Protein AF-0000000072267681 (afdb_homodimer)

Foldseek 3Di:
DVVVVVVVVVVVVVVVVVVVVVVVVVVVVVVVVVVVVVVVVVVVVVVVVVVVVVVVVVVPPPDPPD/DVVVVVVVVVVVVVVVVVVVVVVVVVVVVVVVVVVVVVVVVVVVVVVVVVVVVVVVVVVPPPDPPD

InterPro domains:
  IPR007236 SlyX [PF04102] (1-66)

pLDDT: mean 90.02, std 12.89, range [41.53, 98.94]

Radius of gyration: 29.31 Å; Cα contacts (8 Å, |Δi|>4): 60; chains: 2; bounding box: 31×93×50 Å

Sequence (132 aa):
MDERIEAAEVQIAHLVRSVEDLSEVVARQAGEIAQLRRRVEMLLEREAEREADGVALIADQRPPHYMDERIEAAEVQIAHLVRSVEDLSEVVARQAGEIAQLRRRVEMLLEREAEREADGVALIADQRPPHY

Solvent-accessible surface area (backbone atoms only — not comparable to full-atom values): 7229 Å² total; per-residue (Å²): 115,71,62,60,44,51,53,43,51,53,51,39,52,54,38,54,49,48,39,53,53,42,51,51,50,43,51,52,47,51,50,50,42,51,51,42,50,50,51,40,49,55,51,50,51,52,52,51,51,50,54,54,53,54,54,53,58,60,67,68,56,69,71,80,79,126,115,70,61,60,44,51,51,43,51,52,51,39,54,54,38,52,49,48,39,50,54,43,50,51,51,42,52,54,48,52,52,50,41,53,52,42,49,48,50,41,49,53,52,49,51,52,50,51,52,49,53,53,52,54,53,53,57,59,69,66,56,69,73,79,79,126

Structure (mmCIF, N/CA/C/O backbone):
data_AF-0000000072267681-model_v1
#
loop_
_entity.id
_entity.type
_entity.pdbx_description
1 polymer 'SlyX protein'
#
loop_
_atom_site.group_PDB
_atom_site.id
_atom_site.type_symbol
_atom_site.label_atom_id
_atom_site.label_alt_id
_atom_site.label_comp_id
_atom_site.label_asym_id
_atom_site.label_entity_id
_atom_site.label_seq_id
_atom_site.pdbx_PDB_ins_code
_atom_site.Cartn_x
_atom_site.Cartn_y
_atom_site.Cartn_z
_atom_site.occupancy
_atom_site.B_iso_or_equiv
_atom_site.auth_seq_id
_atom_site.auth_comp_id
_atom_site.auth_asym_id
_atom_site.auth_atom_id
_atom_site.pdbx_PDB_model_num
ATOM 1 N N . MET A 1 1 ? 6.328 -38.938 -22.766 1 63.28 1 MET A N 1
ATOM 2 C CA . MET A 1 1 ? 5.316 -38.688 -21.734 1 63.28 1 MET A CA 1
ATOM 3 C C . MET A 1 1 ? 5.953 -38.156 -20.453 1 63.28 1 MET A C 1
ATOM 5 O O . MET A 1 1 ? 5.492 -37.156 -19.906 1 63.28 1 MET A O 1
ATOM 9 N N . ASP A 1 2 ? 7.234 -38.531 -20.203 1 84.56 2 ASP A N 1
ATOM 10 C CA . ASP A 1 2 ? 7.969 -38.219 -18.969 1 84.56 2 ASP A CA 1
ATOM 11 C C . ASP A 1 2 ? 8.516 -36.781 -19 1 84.56 2 ASP A C 1
ATOM 13 O O . ASP A 1 2 ? 8.492 -36.094 -17.984 1 84.56 2 ASP A O 1
ATOM 17 N N . GLU A 1 3 ? 8.609 -36.25 -20.25 1 89.19 3 GLU A N 1
ATOM 18 C CA . GLU A 1 3 ? 9.203 -34.938 -20.391 1 89.19 3 GLU A CA 1
ATOM 19 C C . GLU A 1 3 ? 8.172 -33.812 -20.156 1 89.19 3 GLU A C 1
ATOM 21 O O . GLU A 1 3 ? 8.484 -32.781 -19.562 1 89.19 3 GLU A O 1
ATOM 26 N N . ARG A 1 4 ? 6.992 -34.188 -20.625 1 90.5 4 ARG A N 1
ATOM 27 C CA . ARG A 1 4 ? 5.906 -33.219 -20.484 1 90.5 4 ARG A CA 1
ATOM 28 C C . ARG A 1 4 ? 5.535 -33.031 -19.016 1 90.5 4 ARG A C 1
ATOM 30 O O . ARG A 1 4 ? 5.25 -31.906 -18.578 1 90.5 4 ARG A O 1
ATOM 37 N N . ILE A 1 5 ? 5.52 -34.062 -18.297 1 92.12 5 ILE A N 1
ATOM 38 C CA . ILE A 1 5 ? 5.176 -34 -16.875 1 92.12 5 ILE A CA 1
ATOM 39 C C . ILE A 1 5 ? 6.27 -33.281 -16.094 1 92.12 5 ILE A C 1
ATOM 41 O O . ILE A 1 5 ? 5.977 -32.5 -15.195 1 92.12 5 ILE A O 1
ATOM 45 N N . GLU A 1 6 ? 7.473 -33.594 -16.469 1 93.81 6 GLU A N 1
ATOM 46 C CA . GLU A 1 6 ? 8.602 -32.938 -15.828 1 93.81 6 GLU A CA 1
ATOM 47 C C . GLU A 1 6 ? 8.539 -31.422 -16.062 1 93.81 6 GLU A C 1
ATOM 49 O O . GLU A 1 6 ? 8.75 -30.625 -15.133 1 93.81 6 GLU A O 1
ATOM 54 N N . ALA A 1 7 ? 8.227 -31.078 -17.25 1 95.81 7 ALA A N 1
ATOM 55 C CA . ALA A 1 7 ? 8.117 -29.656 -17.594 1 95.81 7 ALA A CA 1
ATOM 56 C C . ALA A 1 7 ? 6.992 -28.984 -16.812 1 95.81 7 ALA A C 1
ATOM 58 O O . ALA A 1 7 ? 7.137 -27.859 -16.359 1 95.81 7 ALA A O 1
ATOM 59 N N . ALA A 1 8 ? 5.875 -29.688 -16.672 1 96.81 8 ALA A N 1
ATOM 60 C CA . ALA A 1 8 ? 4.73 -29.156 -15.938 1 96.81 8 ALA A CA 1
ATOM 61 C C . ALA A 1 8 ? 5.066 -28.969 -14.461 1 96.81 8 ALA A C 1
ATOM 63 O O . ALA A 1 8 ? 4.66 -27.984 -13.852 1 96.81 8 ALA A O 1
ATOM 64 N N . GLU A 1 9 ? 5.789 -29.859 -13.945 1 96.56 9 GLU A N 1
ATOM 65 C CA . GLU A 1 9 ? 6.184 -29.797 -12.547 1 96.56 9 GLU A CA 1
ATOM 66 C C . GLU A 1 9 ? 7.141 -28.641 -12.289 1 96.56 9 GLU A C 1
ATOM 68 O O . GLU A 1 9 ? 7.051 -27.969 -11.258 1 96.56 9 GLU A O 1
ATOM 73 N N . VAL A 1 10 ? 8.008 -28.406 -13.172 1 98.19 10 VAL A N 1
ATOM 74 C CA . VAL A 1 10 ? 8.922 -27.266 -13.086 1 98.19 10 VAL A CA 1
ATOM 75 C C . VAL A 1 10 ? 8.133 -25.953 -13.133 1 98.19 10 VAL A C 1
ATOM 77 O O . VAL A 1 10 ? 8.367 -25.047 -12.328 1 98.19 10 VAL A O 1
ATOM 80 N N . GLN A 1 11 ? 7.176 -25.922 -14.07 1 98.56 11 GLN A N 1
ATOM 81 C CA . GLN A 1 11 ? 6.332 -24.734 -14.195 1 98.56 11 GLN A CA 1
ATOM 82 C C . GLN A 1 11 ? 5.535 -24.484 -12.922 1 98.56 11 GLN A C 1
ATOM 84 O O . GLN A 1 11 ? 5.418 -23.344 -12.469 1 98.56 11 GLN A O 1
ATOM 89 N N . ILE A 1 12 ? 4.996 -25.5 -12.352 1 98.69 12 ILE A N 1
ATOM 90 C CA . ILE A 1 12 ? 4.246 -25.406 -11.102 1 98.69 12 ILE A CA 1
ATOM 91 C C . ILE A 1 12 ? 5.148 -24.844 -10.008 1 98.69 12 ILE A C 1
ATOM 93 O O . ILE A 1 12 ? 4.754 -23.922 -9.281 1 98.69 12 ILE A O 1
ATOM 97 N N . ALA A 1 13 ? 6.371 -25.344 -9.945 1 98.75 13 ALA A N 1
ATOM 98 C CA . ALA A 1 13 ? 7.316 -24.875 -8.93 1 98.75 13 ALA A CA 1
ATOM 99 C C . ALA A 1 13 ? 7.578 -23.375 -9.078 1 98.75 13 ALA A C 1
ATOM 101 O O . ALA A 1 13 ? 7.617 -22.656 -8.086 1 98.75 13 ALA A O 1
ATOM 102 N N . HIS A 1 14 ? 7.812 -22.938 -10.312 1 98.81 14 HIS A N 1
ATOM 103 C CA . HIS A 1 14 ? 8.047 -21.531 -10.586 1 98.81 14 HIS A CA 1
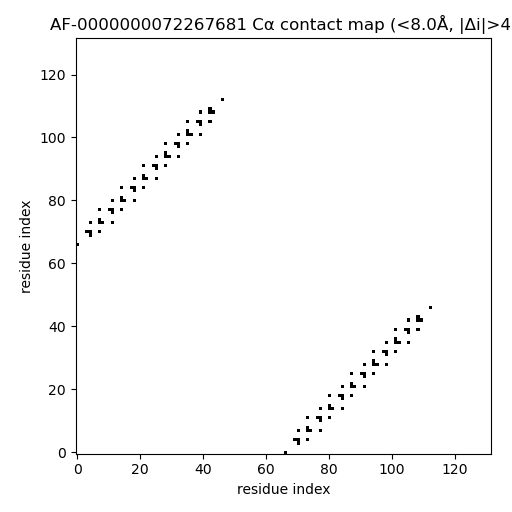ATOM 104 C C . HIS A 1 14 ? 6.852 -20.688 -10.18 1 98.81 14 HIS A C 1
ATOM 106 O O . HIS A 1 14 ? 7.016 -19.625 -9.555 1 98.81 14 HIS A O 1
ATOM 112 N N . LEU A 1 15 ? 5.648 -21.156 -10.508 1 98.88 15 LEU A N 1
ATOM 113 C CA . LEU A 1 15 ? 4.426 -20.406 -10.227 1 98.88 15 LEU A CA 1
ATOM 114 C C . LEU A 1 15 ? 4.152 -20.359 -8.727 1 98.88 15 LEU A C 1
ATOM 116 O O . LEU A 1 15 ? 3.719 -19.328 -8.203 1 98.88 15 LEU A O 1
ATOM 120 N N . VAL A 1 16 ? 4.402 -21.406 -8.047 1 98.88 16 VAL A N 1
ATOM 121 C CA . VAL A 1 16 ? 4.242 -21.453 -6.602 1 98.88 16 VAL A CA 1
ATOM 122 C C . VAL A 1 16 ? 5.156 -20.422 -5.945 1 98.88 16 VAL A C 1
ATOM 124 O O . VAL A 1 16 ? 4.723 -19.672 -5.066 1 98.88 16 VAL A O 1
ATOM 127 N N . ARG A 1 17 ? 6.355 -20.344 -6.41 1 98.88 17 ARG A N 1
ATOM 128 C CA . ARG A 1 17 ? 7.297 -19.359 -5.895 1 98.88 17 ARG A CA 1
ATOM 129 C C . ARG A 1 17 ? 6.809 -17.938 -6.168 1 98.88 17 ARG A C 1
ATOM 131 O O . ARG A 1 17 ? 6.918 -17.062 -5.309 1 98.88 17 ARG A O 1
ATOM 138 N N . SER A 1 18 ? 6.375 -17.75 -7.355 1 98.88 18 SER A N 1
ATOM 139 C CA . SER A 1 18 ? 5.852 -16.438 -7.723 1 98.88 18 SER A CA 1
ATOM 140 C C . SER A 1 18 ? 4.703 -16.031 -6.805 1 98.88 18 SER A C 1
ATOM 142 O O . SER A 1 18 ? 4.637 -14.883 -6.359 1 98.88 18 SER A O 1
ATOM 144 N N . VAL A 1 19 ? 3.77 -16.891 -6.555 1 98.94 19 VAL A N 1
ATOM 145 C CA . VAL A 1 19 ? 2.633 -16.641 -5.676 1 98.94 19 VAL A CA 1
ATOM 146 C C . VAL A 1 19 ? 3.131 -16.266 -4.281 1 98.94 19 VAL A C 1
ATOM 148 O O . VAL A 1 19 ? 2.637 -15.312 -3.672 1 98.94 19 VAL A O 1
ATOM 151 N N . GLU A 1 20 ? 4.098 -16.984 -3.836 1 98.88 20 GLU A N 1
ATOM 152 C CA . GLU A 1 20 ? 4.668 -16.719 -2.523 1 98.88 20 GLU A CA 1
ATOM 153 C C . GLU A 1 20 ? 5.309 -15.328 -2.479 1 98.88 20 GLU A C 1
ATOM 155 O O . GLU A 1 20 ? 5.066 -14.562 -1.546 1 98.88 20 GLU A O 1
ATOM 160 N N . ASP A 1 21 ? 6.102 -15.016 -3.48 1 98.88 21 ASP A N 1
ATOM 161 C CA . ASP A 1 21 ? 6.766 -13.719 -3.568 1 98.88 21 ASP A CA 1
ATOM 162 C C . ASP A 1 21 ? 5.75 -12.578 -3.609 1 98.88 21 ASP A C 1
ATOM 164 O O . ASP A 1 21 ? 5.875 -11.602 -2.873 1 98.88 21 ASP A O 1
ATOM 168 N N . LEU A 1 22 ? 4.766 -12.719 -4.406 1 98.88 22 LEU A N 1
ATOM 169 C CA . LEU A 1 22 ? 3.738 -11.695 -4.547 1 98.88 22 LEU A CA 1
ATOM 170 C C . LEU A 1 22 ? 2.947 -11.531 -3.252 1 98.88 22 LEU A C 1
ATOM 172 O O . LEU A 1 22 ? 2.588 -10.414 -2.873 1 98.88 22 LEU A O 1
ATOM 176 N N . SER A 1 23 ? 2.666 -12.625 -2.605 1 98.94 23 SER A N 1
ATOM 177 C CA . SER A 1 23 ? 1.96 -12.586 -1.328 1 98.94 23 SER A CA 1
ATOM 178 C C . SER A 1 23 ? 2.746 -11.789 -0.288 1 98.94 23 SER A C 1
ATOM 180 O O . SER A 1 23 ? 2.162 -11.047 0.503 1 98.94 23 SER A O 1
ATOM 182 N N . GLU A 1 24 ? 4.023 -11.945 -0.28 1 98.88 24 GLU A N 1
ATOM 183 C CA . GLU A 1 24 ? 4.883 -11.188 0.628 1 98.88 24 GLU A CA 1
ATOM 184 C C . GLU A 1 24 ? 4.84 -9.695 0.311 1 98.88 24 GLU A C 1
ATOM 186 O O . GLU A 1 24 ? 4.809 -8.867 1.22 1 98.88 24 GLU A O 1
ATOM 191 N N . VAL A 1 25 ? 4.914 -9.328 -0.925 1 98.94 25 VAL A N 1
ATOM 192 C CA . VAL A 1 25 ? 4.824 -7.938 -1.357 1 98.94 25 VAL A CA 1
ATOM 193 C C . VAL A 1 25 ? 3.502 -7.336 -0.896 1 98.94 25 VAL A C 1
ATOM 195 O O . VAL A 1 25 ? 3.471 -6.227 -0.358 1 98.94 25 VAL A O 1
ATOM 198 N N . VAL A 1 26 ? 2.398 -8.07 -1.101 1 98.94 26 VAL A N 1
ATOM 199 C CA . VAL A 1 26 ? 1.07 -7.613 -0.71 1 98.94 26 VAL A CA 1
ATOM 200 C C . VAL A 1 26 ? 1.045 -7.32 0.788 1 98.94 26 VAL A C 1
ATOM 202 O O . VAL A 1 26 ? 0.528 -6.281 1.214 1 98.94 26 VAL A O 1
ATOM 205 N N . ALA A 1 27 ? 1.659 -8.219 1.504 1 98.94 27 ALA A N 1
ATOM 206 C CA . ALA A 1 27 ? 1.683 -8.055 2.955 1 98.94 27 ALA A CA 1
ATOM 207 C C . ALA A 1 27 ? 2.488 -6.82 3.352 1 98.94 27 ALA A C 1
ATOM 209 O O . ALA A 1 27 ? 2.066 -6.047 4.215 1 98.94 27 ALA A O 1
ATOM 210 N N . ARG A 1 28 ? 3.598 -6.609 2.811 1 98.94 28 ARG A N 1
ATOM 211 C CA . ARG A 1 28 ? 4.457 -5.469 3.098 1 98.94 28 ARG A CA 1
ATOM 212 C C . ARG A 1 28 ? 3.764 -4.156 2.742 1 98.94 28 ARG A C 1
ATOM 214 O O . ARG A 1 28 ? 3.793 -3.201 3.521 1 98.94 28 ARG A O 1
ATOM 221 N N . GLN A 1 29 ? 3.139 -4.156 1.61 1 98.94 29 GLN A N 1
ATOM 222 C CA . GLN A 1 29 ? 2.432 -2.965 1.155 1 98.94 29 GLN A CA 1
ATOM 223 C C . GLN A 1 29 ? 1.226 -2.668 2.043 1 98.94 29 GLN A C 1
ATOM 225 O O . GLN A 1 29 ? 0.92 -1.505 2.316 1 98.94 29 GLN A O 1
ATOM 230 N N . ALA A 1 30 ? 0.581 -3.703 2.451 1 98.88 30 ALA A N 1
ATOM 231 C CA . ALA A 1 30 ? -0.535 -3.521 3.377 1 98.88 30 ALA A CA 1
ATOM 232 C C . ALA A 1 30 ? -0.075 -2.844 4.664 1 98.88 30 ALA A C 1
ATOM 234 O O . ALA A 1 30 ? -0.761 -1.962 5.188 1 98.88 30 ALA A O 1
ATOM 235 N N . GLY A 1 31 ? 1.051 -3.285 5.156 1 98.88 31 GLY A N 1
ATOM 236 C CA . GLY A 1 31 ? 1.641 -2.639 6.316 1 98.88 31 GLY A CA 1
ATOM 237 C C . GLY A 1 31 ? 1.98 -1.179 6.078 1 98.88 31 GLY A C 1
ATOM 238 O O . GLY A 1 31 ? 1.719 -0.328 6.934 1 98.88 31 GLY A O 1
ATOM 239 N N . GLU A 1 32 ? 2.582 -0.918 4.98 1 98.94 32 GLU A N 1
ATOM 240 C CA . GLU A 1 32 ? 2.928 0.45 4.605 1 98.94 32 GLU A CA 1
ATOM 241 C C . GLU A 1 32 ? 1.681 1.325 4.508 1 98.94 32 GLU A C 1
ATOM 243 O O . GLU A 1 32 ? 1.679 2.467 4.977 1 98.94 32 GLU A O 1
ATOM 248 N N . ILE A 1 33 ? 0.651 0.826 3.855 1 98.94 33 ILE A N 1
ATOM 249 C CA . ILE A 1 33 ? -0.614 1.538 3.711 1 98.94 33 ILE A CA 1
ATOM 250 C C . ILE A 1 33 ? -1.177 1.874 5.09 1 98.94 33 ILE A C 1
ATOM 252 O O . ILE A 1 33 ? -1.591 3.01 5.336 1 98.94 33 ILE A O 1
ATOM 256 N N . ALA A 1 34 ? -1.129 0.91 5.984 1 98.94 34 ALA A N 1
ATOM 257 C CA . ALA A 1 34 ? -1.625 1.127 7.34 1 98.94 34 ALA A CA 1
ATOM 258 C C . ALA A 1 34 ? -0.847 2.24 8.039 1 98.94 34 ALA A C 1
ATOM 260 O O . ALA A 1 34 ? -1.438 3.105 8.688 1 98.94 34 ALA A O 1
ATOM 261 N N . GLN A 1 35 ? 0.411 2.205 7.891 1 98.88 35 GLN A N 1
ATOM 262 C CA . GLN A 1 35 ? 1.268 3.211 8.516 1 98.88 35 GLN A CA 1
ATOM 263 C C . GLN A 1 35 ? 0.987 4.598 7.945 1 98.88 35 GLN A C 1
ATOM 265 O O . GLN A 1 35 ? 0.884 5.57 8.695 1 98.88 35 GLN A O 1
ATOM 270 N N . LEU A 1 36 ? 0.88 4.625 6.691 1 98.88 36 LEU A N 1
ATOM 271 C CA . LEU A 1 36 ? 0.638 5.906 6.035 1 98.88 36 LEU A CA 1
ATOM 272 C C . LEU A 1 36 ? -0.738 6.453 6.402 1 98.88 36 LEU A C 1
ATOM 274 O O . LEU A 1 36 ? -0.901 7.66 6.586 1 98.88 36 LEU A O 1
ATOM 278 N N . ARG A 1 37 ? -1.711 5.59 6.508 1 98.88 37 ARG A N 1
ATOM 279 C CA . ARG A 1 37 ? -3.049 6.012 6.914 1 98.88 37 ARG A CA 1
ATOM 280 C C . ARG A 1 37 ? -3.039 6.59 8.328 1 98.88 37 ARG A C 1
ATOM 282 O O . ARG A 1 37 ? -3.691 7.598 8.594 1 98.88 37 ARG A O 1
ATOM 289 N N . ARG A 1 38 ? -2.311 5.988 9.18 1 98.75 38 ARG A N 1
ATOM 290 C CA . ARG A 1 38 ? -2.182 6.496 10.539 1 98.75 38 ARG A CA 1
ATOM 291 C C . ARG A 1 38 ? -1.511 7.863 10.555 1 98.75 38 ARG A C 1
ATOM 293 O O . ARG A 1 38 ? -1.924 8.758 11.297 1 98.75 38 ARG A O 1
ATOM 300 N N . ARG A 1 39 ? -0.522 7.973 9.797 1 98.56 39 ARG A N 1
ATOM 301 C CA . ARG A 1 39 ? 0.187 9.242 9.711 1 98.56 39 ARG A CA 1
ATOM 302 C C . ARG A 1 39 ? -0.729 10.352 9.195 1 98.56 39 ARG A C 1
ATOM 304 O O . ARG A 1 39 ? -0.72 11.469 9.711 1 98.56 39 ARG A O 1
ATOM 311 N N . VAL A 1 40 ? -1.499 10.07 8.203 1 98.62 40 VAL A N 1
ATOM 312 C CA . VAL A 1 40 ? -2.447 11.031 7.648 1 98.62 40 VAL A CA 1
ATOM 313 C C . VAL A 1 40 ? -3.469 11.43 8.711 1 98.62 40 VAL A C 1
ATOM 315 O O . VAL A 1 40 ? -3.752 12.609 8.898 1 98.62 40 VAL A O 1
ATOM 318 N N . GLU A 1 41 ? -3.938 10.414 9.367 1 98.25 41 GLU A N 1
ATOM 319 C CA . GLU A 1 41 ? -4.918 10.672 10.414 1 98.25 41 GLU A CA 1
ATOM 320 C C . GLU A 1 41 ? -4.34 11.578 11.5 1 98.25 41 GLU A C 1
ATOM 322 O O . GLU A 1 41 ? -4.98 12.539 11.922 1 98.25 41 GLU A O 1
ATOM 327 N N . MET A 1 42 ? -3.209 11.273 11.93 1 97.69 42 MET A N 1
ATOM 328 C CA . MET A 1 42 ? -2.527 12.07 12.945 1 97.69 42 MET A CA 1
ATOM 329 C C . MET A 1 42 ? -2.359 13.516 12.484 1 97.69 42 MET A C 1
ATOM 331 O O . MET A 1 42 ? -2.631 14.453 13.234 1 97.69 42 MET A O 1
ATOM 335 N N . LEU A 1 43 ? -2.014 13.672 11.219 1 96.44 43 LEU A N 1
ATOM 336 C CA . LEU A 1 43 ? -1.771 15 10.68 1 96.44 43 LEU A CA 1
ATOM 337 C C . LEU A 1 43 ? -3.08 15.766 10.508 1 96.44 43 LEU A C 1
ATOM 339 O O . LEU A 1 43 ? -3.129 16.984 10.742 1 96.44 43 LEU A O 1
ATOM 343 N N . LEU A 1 44 ? -4.105 15.031 10.172 1 95.69 44 LEU A N 1
ATOM 344 C CA . LEU A 1 44 ? -5.418 15.648 10.023 1 95.69 44 LEU A CA 1
ATOM 345 C C . LEU A 1 44 ? -5.977 16.078 11.375 1 95.69 44 LEU A C 1
ATOM 347 O O . LEU A 1 44 ? -6.59 17.156 11.484 1 95.69 44 LEU A O 1
ATOM 351 N N . GLU A 1 45 ? -5.727 15.32 12.391 1 95.19 45 GLU A N 1
ATOM 352 C CA . GLU A 1 45 ? -6.152 15.656 13.742 1 95.19 45 GLU A CA 1
ATOM 353 C C . GLU A 1 45 ? -5.441 16.906 14.25 1 95.19 45 GLU A C 1
ATOM 355 O O . GLU A 1 45 ? -6.066 17.781 14.852 1 95.19 45 GLU A O 1
ATOM 360 N N . ARG A 1 46 ? -4.219 17 13.961 1 91.25 46 ARG A N 1
ATOM 361 C CA . ARG A 1 46 ? -3.438 18.172 14.344 1 91.25 46 ARG A CA 1
ATOM 362 C C . ARG A 1 46 ? -3.955 19.422 13.641 1 91.25 46 ARG A C 1
ATOM 364 O O . ARG A 1 46 ? -4.055 20.484 14.258 1 91.25 46 ARG A O 1
ATOM 371 N N . GLU A 1 47 ? -4.273 19.281 12.406 1 87.81 47 GLU A N 1
ATOM 372 C CA . GLU A 1 47 ? -4.809 20.391 11.625 1 87.81 47 GLU A CA 1
ATOM 373 C C . GLU A 1 47 ? -6.168 20.844 12.164 1 87.81 47 GLU A C 1
ATOM 375 O O . GLU A 1 47 ? -6.438 22.031 12.273 1 87.81 47 GLU A O 1
ATOM 380 N N . ALA A 1 48 ? -6.891 19.828 12.531 1 90.19 48 ALA A N 1
ATOM 381 C CA . ALA A 1 48 ? -8.219 20.109 13.07 1 90.19 48 ALA A CA 1
ATOM 382 C C . ALA A 1 48 ? -8.125 20.828 14.414 1 90.19 48 ALA A C 1
ATOM 384 O O . ALA A 1 48 ? -8.898 21.75 14.688 1 90.19 48 ALA A O 1
ATOM 385 N N . GLU A 1 49 ? -7.215 20.5 15.188 1 88.94 49 GLU A N 1
ATOM 386 C CA . GLU A 1 49 ? -6.992 21.125 16.484 1 88.94 49 GLU A CA 1
ATOM 387 C C . GLU A 1 49 ? -6.535 22.578 16.328 1 88.94 49 GLU A C 1
ATOM 389 O O . GLU A 1 49 ? -7.008 23.469 17.031 1 88.94 49 GLU A O 1
ATOM 394 N N . ARG A 1 50 ? -5.793 22.844 15.367 1 84.69 50 ARG A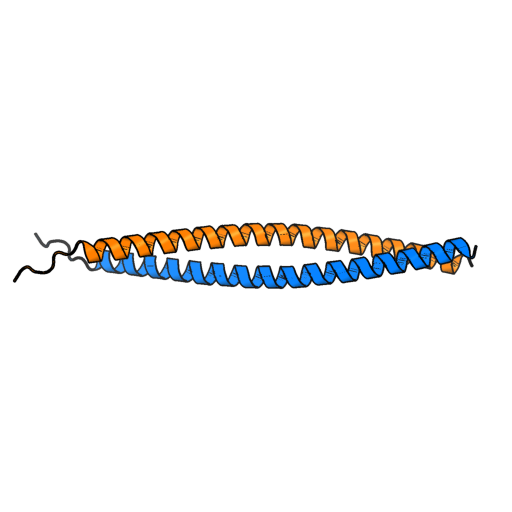 N 1
ATOM 395 C CA . ARG A 1 50 ? -5.297 24.203 15.109 1 84.69 50 ARG A CA 1
ATOM 396 C C . ARG A 1 50 ? -6.41 25.094 14.594 1 84.69 50 ARG A C 1
ATOM 398 O O . ARG A 1 50 ? -6.5 26.266 14.984 1 84.69 50 ARG A O 1
ATOM 405 N N . GLU A 1 51 ? -7.121 24.516 13.758 1 84.56 51 GLU A N 1
ATOM 406 C CA . GLU A 1 51 ? -8.25 25.281 13.234 1 84.56 51 GLU A CA 1
ATOM 407 C C . GLU A 1 51 ? -9.242 25.625 14.336 1 84.56 51 GLU A C 1
ATOM 409 O O . GLU A 1 51 ? -9.766 26.734 14.391 1 84.56 51 GLU A O 1
ATOM 414 N N . ALA A 1 52 ? -9.461 24.719 15.234 1 87.31 52 ALA A N 1
ATOM 415 C CA . ALA A 1 52 ? -10.375 24.922 16.359 1 87.31 52 ALA A CA 1
ATOM 416 C C . ALA A 1 52 ? -9.836 25.984 17.312 1 87.31 52 ALA A C 1
ATOM 418 O O . ALA A 1 52 ? -10.594 26.812 17.828 1 87.31 52 ALA A O 1
ATOM 419 N N . ASP A 1 53 ? -8.539 26.078 17.562 1 82.69 53 ASP A N 1
ATOM 420 C CA . ASP A 1 53 ? -7.883 27.062 18.422 1 82.69 53 ASP A CA 1
ATOM 421 C C . ASP A 1 53 ? -7.945 28.453 17.812 1 82.69 53 ASP A C 1
ATOM 423 O O . ASP A 1 53 ? -8.156 29.453 18.516 1 82.69 53 ASP A O 1
ATOM 427 N N . GLY A 1 54 ? -7.727 28.5 16.531 1 77.31 54 GLY A N 1
ATOM 428 C CA . GLY A 1 54 ? -7.824 29.781 15.844 1 77.31 54 GLY A CA 1
ATOM 429 C C . GLY A 1 54 ? -9.219 30.375 15.891 1 77.31 54 GLY A C 1
ATOM 430 O O . GLY A 1 54 ? -9.375 31.578 16.125 1 77.31 54 GLY A O 1
ATOM 431 N N . VAL A 1 55 ? -10.164 29.562 15.75 1 79.12 55 VAL A N 1
ATOM 432 C CA . VAL A 1 55 ? -11.555 30.016 15.789 1 79.12 55 VAL A CA 1
ATOM 433 C C . VAL A 1 55 ? -11.906 3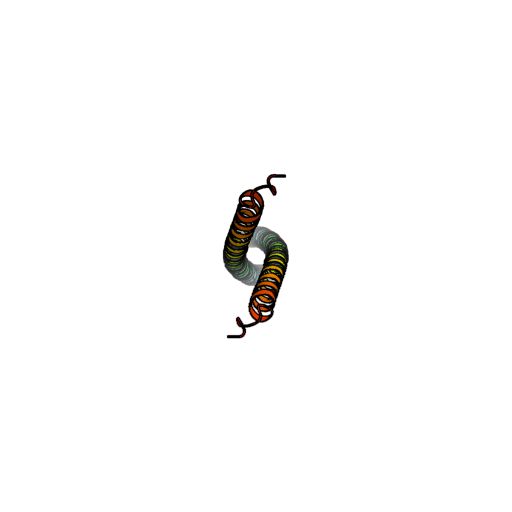0.469 17.203 1 79.12 55 VAL A C 1
ATOM 435 O O . VAL A 1 55 ? -12.562 31.5 17.391 1 79.12 55 VAL A O 1
ATOM 438 N N . ALA A 1 56 ? -11.43 29.891 18.219 1 81.44 56 ALA A N 1
ATOM 439 C CA . ALA A 1 56 ? -11.672 30.234 19.609 1 81.44 56 ALA A CA 1
ATOM 440 C C . ALA A 1 56 ? -11.031 31.578 19.969 1 81.44 56 ALA A C 1
ATOM 442 O O . ALA A 1 56 ? -11.617 32.375 20.688 1 81.44 56 ALA A O 1
ATOM 443 N N . LEU A 1 57 ? -9.922 31.984 19.453 1 75.56 57 LEU A N 1
ATOM 444 C CA . LEU A 1 57 ? -9.203 33.219 19.703 1 75.56 57 LEU A CA 1
ATOM 445 C C . LEU A 1 57 ? -9.945 34.406 19.078 1 75.56 57 LEU A C 1
ATOM 447 O O . LEU A 1 57 ? -10.031 35.5 19.672 1 75.56 57 LEU A O 1
ATOM 451 N N . ILE A 1 58 ? -10.484 34.25 17.953 1 72.25 58 ILE A N 1
ATOM 452 C CA . ILE A 1 58 ? -11.219 35.312 17.266 1 72.25 58 ILE A CA 1
ATOM 453 C C . ILE A 1 58 ? -12.539 35.594 17.969 1 72.25 58 ILE A C 1
ATOM 455 O O . ILE A 1 58 ? -12.945 36.719 18.141 1 72.25 58 ILE A O 1
ATOM 459 N N . ALA A 1 59 ? -13.148 34.656 18.484 1 79.56 59 ALA A N 1
ATOM 460 C CA . ALA A 1 59 ? -14.445 34.75 19.156 1 79.56 59 ALA A CA 1
ATOM 461 C C . ALA A 1 59 ? -14.305 35.438 20.516 1 79.56 59 ALA A C 1
ATOM 463 O O . ALA A 1 59 ? -15.25 36.094 20.984 1 79.56 59 ALA A O 1
ATOM 464 N N . ASP A 1 60 ? -13.258 35.312 21.125 1 73.19 60 ASP A N 1
ATOM 465 C CA . ASP A 1 60 ? -13 35.906 22.438 1 73.19 60 ASP A CA 1
ATOM 466 C C . ASP A 1 60 ? -12.672 37.406 22.297 1 73.19 60 ASP A C 1
ATOM 468 O O . ASP A 1 60 ? -12.57 38.094 23.312 1 73.19 60 ASP A O 1
ATOM 472 N N . GLN A 1 61 ? -12.375 37.844 21.156 1 69.69 61 GLN A N 1
ATOM 473 C CA . GLN A 1 61 ? -12.102 39.281 20.969 1 69.69 61 GLN A CA 1
ATOM 474 C C . GLN A 1 61 ? -13.383 40.094 21.031 1 69.69 61 GLN A C 1
ATOM 476 O O . GLN A 1 61 ? -14.383 39.75 20.391 1 69.69 61 GLN A O 1
ATOM 481 N N . ARG A 1 62 ? -13.727 40.812 22.281 1 63.69 62 ARG A N 1
ATOM 482 C CA . ARG A 1 62 ? -14.875 41.656 22.594 1 63.69 62 ARG A CA 1
ATOM 483 C C . ARG A 1 62 ? -15.078 42.719 21.516 1 63.69 62 ARG A C 1
ATOM 485 O O . ARG A 1 62 ? -14.125 43.406 21.125 1 63.69 62 ARG A O 1
ATOM 492 N N . PRO A 1 63 ? -16.234 42.562 20.938 1 62.22 63 PRO A N 1
ATOM 493 C CA . PRO A 1 63 ? -16.469 43.656 20.031 1 62.22 63 PRO A CA 1
ATOM 494 C C . PRO A 1 63 ? -16.312 45.031 20.703 1 62.22 63 PRO A C 1
ATOM 496 O O . PRO A 1 63 ? -16.594 45.156 21.906 1 62.22 63 PRO A O 1
ATOM 499 N N . PRO A 1 64 ? -15.359 45.938 20.125 1 55.66 64 PRO A N 1
ATOM 500 C CA . PRO A 1 64 ? -15.18 47.25 20.75 1 55.66 64 PRO A CA 1
ATOM 501 C C . PRO A 1 64 ? -16.516 47.906 21.141 1 55.66 64 PRO A C 1
ATOM 503 O O . PRO A 1 64 ? -17.516 47.719 20.438 1 55.66 64 PRO A O 1
ATOM 506 N N . HIS A 1 65 ? -16.766 47.594 22.375 1 64.81 65 HIS A N 1
ATOM 507 C CA . HIS A 1 65 ? -17.953 48.312 22.797 1 64.81 65 HIS A CA 1
ATOM 508 C C . HIS A 1 65 ? -17.891 49.781 22.312 1 64.81 65 HIS A C 1
ATOM 510 O O . HIS A 1 65 ? -16.922 50.469 22.609 1 64.81 65 HIS A O 1
ATOM 516 N N . TYR A 1 66 ? -18.609 50.25 21.438 1 41.53 66 TYR A N 1
ATOM 517 C CA . TYR A 1 66 ? -18.844 51.656 21.188 1 41.53 66 TYR A CA 1
ATOM 518 C C . TYR A 1 66 ? -19.812 52.25 22.219 1 41.53 66 TYR A C 1
ATOM 520 O O . TYR A 1 66 ? -20.656 51.531 22.75 1 41.53 66 TYR A O 1
ATOM 528 N N . MET B 1 1 ? -0.978 -42.219 -16.891 1 63.22 1 MET B N 1
ATOM 529 C CA . MET B 1 1 ? -0.041 -41.188 -17.297 1 63.22 1 MET B CA 1
ATOM 530 C C . MET B 1 1 ? -0.782 -39.906 -17.688 1 63.22 1 MET B C 1
ATOM 532 O O . MET B 1 1 ? -0.44 -38.812 -17.234 1 63.22 1 MET B O 1
ATOM 536 N N . ASP B 1 2 ? -2.049 -40.062 -18.203 1 84.56 2 ASP B N 1
ATOM 537 C CA . ASP B 1 2 ? -2.861 -39 -18.766 1 84.56 2 ASP B CA 1
ATOM 538 C C . ASP B 1 2 ? -3.543 -38.188 -17.656 1 84.56 2 ASP B C 1
ATOM 540 O O . ASP B 1 2 ? -3.627 -36.969 -17.734 1 84.56 2 ASP B O 1
ATOM 544 N N . GLU B 1 3 ? -3.615 -38.844 -16.469 1 89.06 3 GLU B N 1
ATOM 545 C CA . GLU B 1 3 ? -4.332 -38.188 -15.375 1 89.06 3 GLU B CA 1
ATOM 546 C C . GLU B 1 3 ? -3.428 -37.25 -14.609 1 89.06 3 GLU B C 1
ATOM 548 O O . GLU B 1 3 ? -3.865 -36.156 -14.18 1 89.06 3 GLU B O 1
ATOM 553 N N . ARG B 1 4 ? -2.209 -37.719 -14.547 1 90.5 4 ARG B N 1
ATOM 554 C CA . ARG B 1 4 ? -1.232 -36.906 -13.82 1 90.5 4 ARG B CA 1
ATOM 555 C C . ARG B 1 4 ? -0.944 -35.594 -14.562 1 90.5 4 ARG B C 1
ATOM 557 O O . ARG B 1 4 ? -0.79 -34.531 -13.938 1 90.5 4 ARG B O 1
ATOM 564 N N . ILE B 1 5 ? -0.857 -35.688 -15.82 1 92.06 5 ILE B N 1
ATOM 565 C CA . ILE B 1 5 ? -0.582 -34.5 -16.641 1 92.06 5 ILE B CA 1
ATOM 566 C C . ILE B 1 5 ? -1.775 -33.562 -16.609 1 92.06 5 ILE B C 1
ATOM 568 O O . ILE B 1 5 ? -1.604 -32.344 -16.531 1 92.06 5 ILE B O 1
ATOM 572 N N . GLU B 1 6 ? -2.924 -34.156 -16.688 1 93.88 6 GLU B N 1
ATOM 573 C CA . GLU B 1 6 ? -4.141 -33.344 -16.609 1 93.88 6 GLU B CA 1
ATOM 574 C C . GLU B 1 6 ? -4.223 -32.594 -15.281 1 93.88 6 GLU B C 1
ATOM 576 O O . GLU B 1 6 ? -4.551 -31.406 -15.25 1 93.88 6 GLU B O 1
ATOM 581 N N . ALA B 1 7 ? -3.895 -33.281 -14.266 1 95.81 7 ALA B N 1
ATOM 582 C CA . ALA B 1 7 ? -3.91 -32.656 -12.938 1 95.81 7 ALA B CA 1
ATOM 583 C C . ALA B 1 7 ? -2.893 -31.531 -12.836 1 95.81 7 ALA B C 1
ATOM 585 O O . ALA B 1 7 ? -3.174 -30.484 -12.242 1 95.81 7 ALA B O 1
ATOM 586 N N . ALA B 1 8 ? -1.717 -31.75 -13.398 1 96.75 8 ALA B N 1
ATOM 587 C CA . ALA B 1 8 ? -0.663 -30.734 -13.391 1 96.75 8 ALA B CA 1
ATOM 588 C C . ALA B 1 8 ? -1.087 -29.5 -14.18 1 96.75 8 ALA B C 1
ATOM 590 O O . ALA B 1 8 ? -0.81 -28.359 -13.766 1 96.75 8 ALA B O 1
ATOM 591 N N . GLU B 1 9 ? -1.74 -29.703 -15.227 1 96.62 9 GLU B N 1
ATOM 592 C CA . GLU B 1 9 ? -2.205 -28.609 -16.078 1 96.62 9 GLU B CA 1
ATOM 593 C C . GLU B 1 9 ? -3.283 -27.797 -15.375 1 96.62 9 GLU B C 1
ATOM 595 O O . GLU B 1 9 ? -3.309 -26.562 -15.484 1 96.62 9 GLU B O 1
ATOM 600 N N . VAL B 1 10 ? -4.133 -28.406 -14.68 1 98.19 10 VAL B N 1
ATOM 601 C CA . VAL B 1 10 ? -5.16 -27.734 -13.891 1 98.19 10 VAL B CA 1
ATOM 602 C C . VAL B 1 10 ? -4.5 -26.906 -12.797 1 98.19 10 VAL B C 1
ATOM 604 O O . VAL B 1 10 ? -4.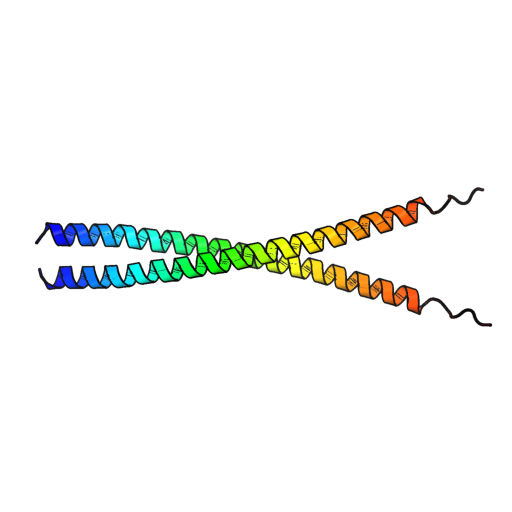863 -25.734 -12.594 1 98.19 10 VAL B O 1
ATOM 607 N N . GLN B 1 11 ? -3.52 -27.516 -12.141 1 98.56 11 GLN B N 1
ATOM 608 C CA . GLN B 1 11 ? -2.797 -26.812 -11.086 1 98.56 11 GLN B CA 1
ATOM 609 C C . GLN B 1 11 ? -2.088 -25.578 -11.648 1 98.56 11 GLN B C 1
ATOM 611 O O . GLN B 1 11 ? -2.109 -24.516 -11.031 1 98.56 11 GLN B O 1
ATOM 616 N N . ILE B 1 12 ? -1.465 -25.703 -12.758 1 98.69 12 ILE B N 1
ATOM 617 C CA . ILE B 1 12 ? -0.79 -24.594 -13.422 1 98.69 12 ILE B CA 1
ATOM 618 C C . ILE B 1 12 ? -1.792 -23.469 -13.703 1 98.69 12 ILE B C 1
ATOM 620 O O . ILE B 1 12 ? -1.524 -22.312 -13.414 1 98.69 12 ILE B O 1
ATOM 624 N N . ALA B 1 13 ? -2.949 -23.859 -14.211 1 98.75 13 ALA B N 1
ATOM 625 C CA . ALA B 1 13 ? -3.979 -22.859 -14.516 1 98.75 13 ALA B CA 1
ATOM 626 C C . ALA B 1 13 ? -4.387 -22.094 -13.273 1 98.75 13 ALA B C 1
ATOM 628 O O . ALA B 1 13 ? -4.539 -20.875 -13.312 1 98.75 13 ALA B O 1
ATOM 629 N N . HIS B 1 14 ? -4.613 -22.812 -12.164 1 98.81 14 HIS B N 1
ATOM 630 C CA . HIS B 1 14 ? -4.977 -22.188 -10.898 1 98.81 14 HIS B CA 1
ATOM 631 C C . HIS B 1 14 ? -3.889 -21.219 -10.43 1 98.81 14 HIS B C 1
ATOM 633 O O . HIS B 1 14 ? -4.188 -20.109 -9.992 1 98.81 14 HIS B O 1
ATOM 639 N N . LEU B 1 15 ? -2.633 -21.641 -10.531 1 98.88 15 LEU B N 1
ATOM 640 C CA . LEU B 1 15 ? -1.505 -20.844 -10.055 1 98.88 15 LEU B CA 1
ATOM 641 C C . LEU B 1 15 ? -1.307 -19.609 -10.93 1 98.88 15 LEU B C 1
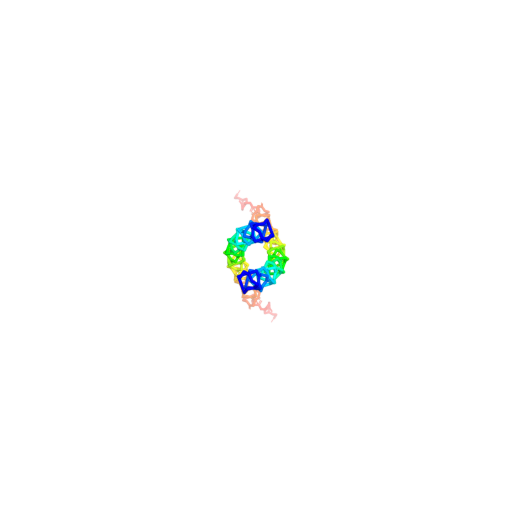ATOM 643 O O . LEU B 1 15 ? -1.001 -18.531 -10.43 1 98.88 15 LEU B O 1
ATOM 647 N N . VAL B 1 16 ? -1.486 -19.75 -12.188 1 98.88 16 VAL B N 1
ATOM 648 C CA . VAL B 1 16 ? -1.393 -18.625 -13.117 1 98.88 16 VAL B CA 1
ATOM 649 C C . VAL B 1 16 ? -2.432 -17.578 -12.758 1 98.88 16 VAL B C 1
ATOM 651 O O . VAL B 1 16 ? -2.117 -16.375 -12.688 1 98.88 16 VAL B O 1
ATOM 654 N N . ARG B 1 17 ? -3.6 -18.016 -12.469 1 98.88 17 ARG B N 1
ATOM 655 C CA . ARG B 1 17 ? -4.656 -17.109 -12.055 1 98.88 17 ARG B CA 1
ATOM 656 C C . ARG B 1 17 ? -4.297 -16.406 -10.75 1 98.88 17 ARG B C 1
ATOM 658 O O . ARG B 1 17 ? -4.535 -15.203 -10.602 1 98.88 17 ARG B O 1
ATOM 665 N N . SER B 1 18 ? -3.834 -17.172 -9.844 1 98.88 18 SER B N 1
ATOM 666 C CA . SER B 1 18 ? -3.424 -16.609 -8.562 1 98.88 18 SER B CA 1
ATOM 667 C C . SER B 1 18 ? -2.367 -15.523 -8.75 1 98.88 18 SER B C 1
ATOM 669 O O . SER B 1 18 ? -2.438 -14.469 -8.125 1 98.88 18 SER B O 1
ATOM 671 N N . VAL B 1 19 ? -1.368 -15.766 -9.547 1 98.94 19 VAL B N 1
ATOM 672 C CA . VAL B 1 19 ? -0.306 -14.805 -9.828 1 98.94 19 VAL B CA 1
ATOM 673 C C . VAL B 1 19 ? -0.903 -13.539 -10.43 1 98.94 19 VAL B C 1
ATOM 675 O O . VAL B 1 19 ? -0.537 -12.422 -10.039 1 98.94 19 VAL B O 1
ATOM 678 N N . GLU B 1 20 ? -1.816 -13.734 -11.312 1 98.88 20 GLU B N 1
ATOM 679 C CA . GLU B 1 20 ? -2.473 -12.594 -11.938 1 98.88 20 GLU B CA 1
ATOM 680 C C . GLU B 1 20 ? -3.246 -11.773 -10.914 1 98.88 20 GLU B C 1
ATOM 682 O O . GLU B 1 20 ? -3.131 -10.547 -10.883 1 98.88 20 GLU B O 1
ATOM 687 N N . ASP B 1 21 ? -4.031 -12.438 -10.086 1 98.88 21 ASP B N 1
ATOM 688 C CA . ASP B 1 21 ? -4.816 -11.773 -9.055 1 98.88 21 ASP B CA 1
ATOM 689 C C . ASP B 1 21 ? -3.916 -11 -8.086 1 98.88 21 ASP B C 1
ATOM 691 O O . ASP B 1 21 ? -4.176 -9.836 -7.781 1 98.88 21 ASP B O 1
ATOM 695 N N . LEU B 1 22 ? -2.879 -11.609 -7.66 1 98.88 22 LEU B N 1
ATOM 696 C CA . LEU B 1 22 ? -1.955 -10.984 -6.719 1 98.88 22 LEU B CA 1
ATOM 697 C C . LEU B 1 22 ? -1.246 -9.797 -7.359 1 98.88 22 LEU B C 1
ATOM 699 O O . LEU B 1 22 ? -1.018 -8.773 -6.703 1 98.88 22 LEU B O 1
ATOM 703 N N . SER B 1 23 ? -0.889 -9.938 -8.602 1 98.94 23 SER B N 1
ATOM 704 C CA . SER B 1 23 ? -0.253 -8.844 -9.328 1 98.94 23 SER B CA 1
ATOM 705 C C . SER B 1 23 ? -1.163 -7.621 -9.391 1 98.94 23 SER B C 1
ATOM 707 O O . SER B 1 23 ? -0.695 -6.484 -9.266 1 98.94 23 SER B O 1
ATOM 709 N N . GLU B 1 24 ? -2.418 -7.836 -9.57 1 98.88 24 GLU B N 1
ATOM 710 C CA . GLU B 1 24 ? -3.389 -6.746 -9.578 1 98.88 24 GLU B CA 1
ATOM 711 C C . GLU B 1 24 ? -3.482 -6.074 -8.211 1 98.88 24 GLU B C 1
ATOM 713 O O . GLU B 1 24 ? -3.57 -4.848 -8.125 1 98.88 24 GLU B O 1
ATOM 718 N N . VAL B 1 25 ? -3.533 -6.82 -7.168 1 98.94 25 VAL B N 1
ATOM 719 C CA . VAL B 1 25 ? -3.564 -6.297 -5.805 1 98.94 25 VAL B CA 1
ATOM 720 C C . VAL B 1 25 ? -2.33 -5.434 -5.551 1 98.94 25 VAL B C 1
ATOM 722 O O . VAL B 1 25 ? -2.438 -4.332 -5.016 1 98.94 25 VAL B O 1
ATOM 725 N N . VAL B 1 26 ? -1.156 -5.938 -5.945 1 98.94 26 VAL B N 1
ATOM 726 C CA . VAL B 1 26 ? 0.099 -5.219 -5.762 1 98.94 26 VAL B CA 1
ATOM 727 C C . VAL B 1 26 ? 0.021 -3.859 -6.457 1 98.94 26 VAL B C 1
ATOM 729 O O . VAL B 1 26 ? 0.41 -2.84 -5.883 1 98.94 26 VAL B O 1
ATOM 732 N N . ALA B 1 27 ? -0.535 -3.912 -7.641 1 98.94 27 ALA B N 1
ATOM 733 C CA . ALA B 1 27 ? -0.645 -2.676 -8.406 1 98.94 27 ALA B CA 1
ATOM 734 C C . ALA B 1 27 ? -1.589 -1.689 -7.727 1 98.94 27 ALA B C 1
ATOM 736 O O . ALA B 1 27 ? -1.291 -0.496 -7.637 1 98.94 27 ALA B O 1
ATOM 737 N N . ARG B 1 28 ? -2.68 -2.094 -7.281 1 98.94 28 ARG B N 1
ATOM 738 C CA . ARG B 1 28 ? -3.664 -1.256 -6.605 1 98.94 28 ARG B CA 1
ATOM 739 C C . ARG B 1 28 ? -3.088 -0.66 -5.324 1 98.94 28 ARG B C 1
ATOM 741 O O . ARG B 1 28 ? -3.254 0.533 -5.059 1 98.94 28 ARG B O 1
ATOM 748 N N . GLN B 1 29 ? -2.412 -1.488 -4.586 1 98.94 29 GLN B N 1
ATOM 749 C CA . GLN B 1 29 ? -1.808 -1.042 -3.336 1 98.94 29 GLN B CA 1
ATOM 750 C C . GLN B 1 29 ? -0.686 -0.04 -3.594 1 98.94 29 GLN B C 1
ATOM 752 O O . GLN B 1 29 ? -0.516 0.918 -2.838 1 98.94 29 GLN B O 1
ATOM 757 N N . ALA B 1 30 ? 0.045 -0.294 -4.621 1 98.94 30 ALA B N 1
ATOM 758 C CA . ALA B 1 30 ? 1.088 0.657 -5 1 98.94 30 ALA B CA 1
ATOM 759 C C . ALA B 1 30 ? 0.497 2.033 -5.285 1 98.94 30 ALA B C 1
ATOM 761 O O . ALA B 1 30 ? 1.061 3.055 -4.883 1 98.94 30 ALA B O 1
ATOM 762 N N . GLY B 1 31 ? -0.6 2.033 -6 1 98.88 31 GLY B N 1
ATOM 763 C CA . GLY B 1 31 ? -1.308 3.279 -6.242 1 98.88 31 GLY B CA 1
ATOM 764 C C . GLY B 1 31 ? -1.783 3.953 -4.969 1 98.88 31 GLY B C 1
ATOM 765 O O . GLY B 1 31 ? -1.653 5.168 -4.82 1 98.88 31 GLY B O 1
ATOM 766 N N . GLU B 1 32 ? -2.359 3.191 -4.105 1 98.94 32 GLU B N 1
ATOM 767 C CA . GLU B 1 32 ? -2.822 3.701 -2.82 1 98.94 32 GLU B CA 1
ATOM 768 C C . GLU B 1 32 ? -1.669 4.289 -2.012 1 98.94 32 GLU B C 1
ATOM 770 O O . GLU B 1 32 ? -1.808 5.352 -1.404 1 98.94 32 GLU B O 1
ATOM 775 N N . ILE B 1 33 ? -0.563 3.568 -1.946 1 98.94 33 ILE B N 1
ATOM 776 C CA . ILE B 1 33 ? 0.628 4.023 -1.237 1 98.94 33 ILE B CA 1
ATOM 777 C C . ILE B 1 33 ? 1.084 5.367 -1.799 1 98.94 33 ILE B C 1
ATOM 779 O O . ILE B 1 33 ? 1.368 6.297 -1.043 1 98.94 33 ILE B O 1
ATOM 783 N N . ALA B 1 34 ? 1.095 5.465 -3.115 1 98.94 34 ALA B N 1
ATOM 784 C CA . ALA B 1 34 ? 1.498 6.711 -3.76 1 98.94 34 ALA B CA 1
ATOM 785 C C . ALA B 1 34 ? 0.579 7.859 -3.357 1 98.94 34 ALA B C 1
ATOM 787 O O . ALA B 1 34 ? 1.047 8.961 -3.051 1 98.94 34 ALA B O 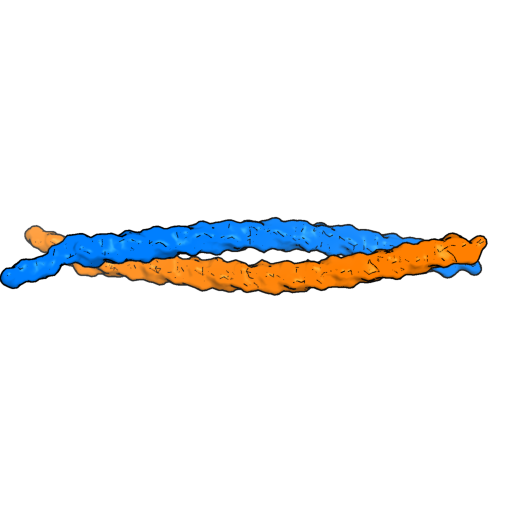1
ATOM 788 N N . GLN B 1 35 ? -0.664 7.605 -3.346 1 98.88 35 GLN B N 1
ATOM 789 C CA . GLN B 1 35 ? -1.647 8.617 -2.984 1 98.88 35 GLN B CA 1
ATOM 790 C C . GLN B 1 35 ? -1.48 9.055 -1.53 1 98.88 35 GLN B C 1
ATOM 792 O O . GLN B 1 35 ? -1.512 10.242 -1.225 1 98.88 35 GLN B O 1
ATOM 797 N N . LEU B 1 36 ? -1.312 8.102 -0.728 1 98.88 36 LEU B N 1
ATOM 798 C CA . LEU B 1 36 ? -1.171 8.391 0.694 1 98.88 36 LEU B CA 1
ATOM 799 C C . LEU B 1 36 ? 0.122 9.148 0.968 1 98.88 36 LEU B C 1
ATOM 801 O O . LEU B 1 36 ? 0.151 10.047 1.812 1 98.88 36 LEU B O 1
ATOM 805 N N . ARG B 1 37 ? 1.165 8.797 0.271 1 98.88 37 ARG B N 1
ATOM 806 C CA . ARG B 1 37 ? 2.43 9.508 0.423 1 98.88 37 ARG B CA 1
ATOM 807 C C . ARG B 1 37 ? 2.291 10.969 0.007 1 98.88 37 ARG B C 1
ATOM 809 O O . ARG B 1 37 ? 2.82 11.867 0.671 1 98.88 37 ARG B O 1
ATOM 816 N N . ARG B 1 38 ? 1.594 11.203 -1.034 1 98.75 38 ARG B N 1
ATOM 817 C CA . ARG B 1 38 ? 1.348 12.578 -1.479 1 98.75 38 ARG B CA 1
ATOM 818 C C . ARG B 1 38 ? 0.54 13.352 -0.444 1 98.75 38 ARG B C 1
ATOM 820 O O . ARG B 1 38 ? 0.823 14.516 -0.176 1 98.75 38 ARG B O 1
ATOM 827 N N . ARG B 1 39 ? -0.421 12.719 0.059 1 98.56 39 ARG B N 1
ATOM 828 C CA . ARG B 1 39 ? -1.253 13.359 1.076 1 98.56 39 ARG B CA 1
ATOM 829 C C . ARG B 1 39 ? -0.431 13.711 2.311 1 98.56 39 ARG B C 1
ATOM 831 O O . ARG B 1 39 ? -0.581 14.805 2.867 1 98.56 39 ARG B O 1
ATOM 838 N N . VAL B 1 40 ? 0.406 12.844 2.736 1 98.62 40 VAL B N 1
ATOM 839 C CA . VAL B 1 40 ? 1.274 13.086 3.883 1 98.62 40 VAL B CA 1
ATOM 840 C C . VAL B 1 40 ? 2.197 14.273 3.592 1 98.62 40 VAL B C 1
ATOM 842 O O . VAL B 1 40 ? 2.346 15.172 4.422 1 98.62 40 VAL B O 1
ATOM 845 N N . GLU B 1 41 ? 2.744 14.211 2.422 1 98.25 41 GLU B N 1
ATOM 846 C CA . GLU B 1 41 ? 3.639 15.297 2.027 1 98.25 41 GLU B CA 1
ATOM 847 C C . GLU B 1 41 ? 2.92 16.641 2.041 1 98.25 41 GLU B C 1
ATOM 849 O O . GLU B 1 41 ? 3.436 17.625 2.582 1 98.25 41 GLU B O 1
ATOM 854 N N . MET B 1 42 ? 1.811 16.688 1.485 1 97.69 42 MET B N 1
ATOM 855 C CA . MET B 1 42 ? 1.003 17.906 1.454 1 97.69 42 MET B CA 1
ATOM 856 C C . MET B 1 42 ? 0.707 18.391 2.867 1 97.69 42 MET B C 1
ATOM 858 O O . MET B 1 42 ? 0.841 19.578 3.154 1 97.69 42 MET B O 1
ATOM 862 N N . LEU B 1 43 ? 0.4 17.453 3.758 1 96.44 43 LEU B N 1
ATOM 863 C CA . LEU B 1 43 ? 0.047 17.812 5.129 1 96.44 43 LEU B CA 1
ATOM 864 C C . LEU B 1 43 ? 1.274 18.281 5.902 1 96.44 43 LEU B C 1
ATOM 866 O O . LEU B 1 43 ? 1.186 19.203 6.719 1 96.44 43 LEU B O 1
ATOM 870 N N . LEU B 1 44 ? 2.389 17.688 5.574 1 95.75 44 LEU B N 1
ATOM 871 C CA . LEU B 1 44 ? 3.635 18.062 6.227 1 95.75 44 LEU B CA 1
ATOM 872 C C . LEU B 1 44 ? 4.074 19.453 5.773 1 95.75 44 LEU B C 1
ATOM 874 O O . LEU B 1 44 ? 4.57 20.25 6.574 1 95.75 44 LEU B O 1
ATOM 878 N N . GLU B 1 45 ? 3.865 19.75 4.531 1 95.12 45 GLU B N 1
ATOM 879 C CA . GLU B 1 45 ? 4.188 21.062 3.99 1 95.12 45 GLU B CA 1
ATOM 880 C C . GLU B 1 45 ? 3.322 22.156 4.629 1 95.12 45 GLU B C 1
ATOM 882 O O . GLU B 1 45 ? 3.822 23.219 4.988 1 95.12 45 GLU B O 1
ATOM 887 N N . ARG B 1 46 ? 2.107 21.875 4.816 1 91.25 46 ARG B N 1
ATOM 888 C CA . ARG B 1 46 ? 1.19 22.797 5.465 1 91.25 46 ARG B CA 1
ATO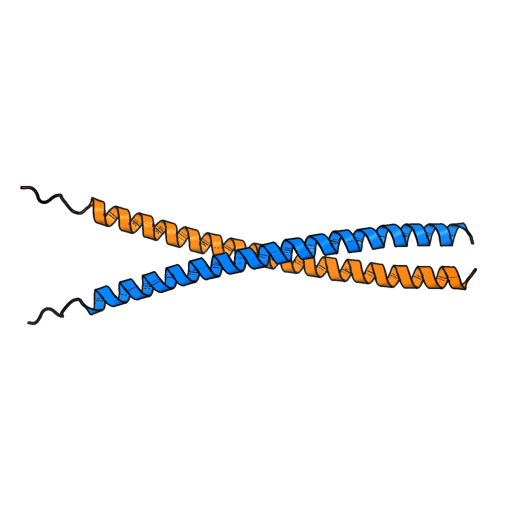M 889 C C . ARG B 1 46 ? 1.603 23.062 6.91 1 91.25 46 ARG B C 1
ATOM 891 O O . ARG B 1 46 ? 1.562 24.203 7.383 1 91.25 46 ARG B O 1
ATOM 898 N N . GLU B 1 47 ? 1.993 22.031 7.574 1 87.69 47 GLU B N 1
ATOM 899 C CA . GLU B 1 47 ? 2.445 22.141 8.961 1 87.69 47 GLU B CA 1
ATOM 900 C C . GLU B 1 47 ? 3.723 22.969 9.055 1 87.69 47 GLU B C 1
ATOM 902 O O . GLU B 1 47 ? 3.859 23.812 9.953 1 87.69 47 GLU B O 1
ATOM 907 N N . ALA B 1 48 ? 4.531 22.703 8.062 1 89.94 48 ALA B N 1
ATOM 908 C CA . ALA B 1 48 ? 5.793 23.438 8.031 1 89.94 48 ALA B CA 1
ATOM 909 C C . ALA B 1 48 ? 5.559 24.922 7.773 1 89.94 48 ALA B C 1
ATOM 911 O O . ALA B 1 48 ? 6.215 25.781 8.383 1 89.94 48 ALA B O 1
ATOM 912 N N . GLU B 1 49 ? 4.656 25.25 6.988 1 88.62 49 GLU B N 1
ATOM 913 C CA . GLU B 1 49 ? 4.305 26.641 6.688 1 88.62 49 GLU B CA 1
ATOM 914 C C . GLU B 1 49 ? 3.707 27.328 7.906 1 88.62 49 GLU B C 1
ATOM 916 O O . GLU B 1 49 ? 4.043 28.484 8.195 1 88.62 49 GLU B O 1
ATOM 921 N N . ARG B 1 50 ? 2.984 26.672 8.664 1 84.56 50 ARG B N 1
ATOM 922 C CA . ARG B 1 50 ? 2.359 27.234 9.859 1 84.56 50 ARG B CA 1
ATOM 923 C C . ARG B 1 50 ? 3.393 27.484 10.953 1 84.56 50 ARG B C 1
ATOM 925 O O . ARG B 1 50 ? 3.336 28.5 11.641 1 84.56 50 ARG B O 1
ATOM 932 N N . GLU B 1 51 ? 4.199 26.547 11.039 1 84.38 51 GLU B N 1
ATOM 933 C CA . GLU B 1 51 ? 5.266 26.703 12.023 1 84.38 51 GLU B CA 1
ATOM 934 C C . GLU B 1 51 ? 6.164 27.891 11.672 1 84.38 51 GLU B C 1
ATOM 936 O O . GLU B 1 51 ? 6.559 28.656 12.555 1 84.38 51 GLU B O 1
ATOM 941 N N . ALA B 1 52 ? 6.434 28.062 10.422 1 87 52 ALA B N 1
ATOM 942 C CA . ALA B 1 52 ? 7.27 29.156 9.953 1 87 52 ALA B CA 1
ATOM 943 C C . ALA B 1 52 ? 6.574 30.5 10.172 1 87 52 ALA B C 1
ATOM 945 O O . ALA B 1 52 ? 7.211 31.484 10.57 1 87 52 ALA B O 1
ATOM 946 N N . ASP B 1 53 ? 5.258 30.625 10.031 1 82.5 53 ASP B N 1
ATOM 947 C CA . ASP B 1 53 ? 4.461 31.828 10.242 1 82.5 53 ASP B CA 1
ATOM 948 C C . ASP B 1 53 ? 4.402 32.188 11.727 1 82.5 53 ASP B C 1
ATOM 950 O O . ASP B 1 53 ? 4.473 33.375 12.086 1 82.5 53 ASP B O 1
ATOM 954 N N . GLY B 1 54 ? 4.246 31.172 12.531 1 77 54 GLY B N 1
ATOM 955 C CA . GLY B 1 54 ? 4.238 31.422 13.969 1 77 54 GLY B CA 1
ATOM 956 C C . GLY B 1 54 ? 5.555 31.969 14.484 1 77 54 GLY B C 1
ATOM 957 O O . GLY B 1 54 ? 5.57 32.875 15.305 1 77 54 GLY B O 1
ATOM 958 N N . VAL B 1 55 ? 6.582 31.453 13.969 1 78.75 55 VAL B N 1
ATOM 959 C CA . VAL B 1 55 ? 7.91 31.891 14.375 1 78.75 55 VAL B CA 1
ATOM 960 C C . VAL B 1 55 ? 8.141 33.312 13.891 1 78.75 55 VAL B C 1
ATOM 962 O O . VAL B 1 55 ? 8.68 34.156 14.625 1 78.75 55 VAL B O 1
ATOM 965 N N . ALA B 1 56 ? 7.688 33.719 12.805 1 80.69 56 ALA B N 1
ATOM 966 C CA . ALA B 1 56 ? 7.824 35.062 12.234 1 80.69 56 ALA B CA 1
ATOM 967 C C . ALA B 1 56 ? 7.027 36.094 13.039 1 80.69 56 ALA B C 1
ATOM 969 O O . ALA B 1 56 ? 7.492 37.219 13.266 1 80.69 56 ALA B O 1
ATOM 970 N N . LEU B 1 57 ? 5.91 35.812 13.625 1 75 57 LEU B N 1
ATOM 971 C CA . LEU B 1 57 ? 5.059 36.688 14.422 1 75 57 LEU B CA 1
ATOM 972 C C . LEU B 1 57 ? 5.695 37 15.773 1 75 57 LEU B C 1
ATOM 974 O O . LEU B 1 57 ? 5.633 38.125 16.266 1 75 57 LEU B O 1
ATOM 978 N N . ILE B 1 58 ? 6.352 36.062 16.344 1 72.56 58 ILE B N 1
ATOM 979 C CA . ILE B 1 58 ? 7.004 36.219 17.641 1 72.56 58 ILE B CA 1
ATOM 980 C C . ILE B 1 58 ? 8.258 37.094 17.484 1 72.56 58 ILE B C 1
ATOM 982 O O . ILE B 1 58 ? 8.539 37.938 18.312 1 72.56 58 ILE B O 1
ATOM 986 N N . ALA B 1 59 ? 8.938 36.969 16.484 1 79 59 ALA B N 1
ATOM 987 C CA . ALA B 1 59 ? 10.172 37.719 16.219 1 79 59 ALA B CA 1
ATOM 988 C C . ALA B 1 59 ? 9.891 39.188 15.938 1 79 59 ALA B C 1
ATOM 990 O O . ALA B 1 59 ? 10.727 40.031 16.203 1 79 59 ALA B O 1
ATOM 991 N N . ASP B 1 60 ? 8.797 39.5 15.414 1 72.69 60 ASP B N 1
ATOM 992 C CA . ASP B 1 60 ? 8.406 40.875 15.078 1 72.69 60 ASP B CA 1
ATOM 993 C C . ASP B 1 60 ? 7.934 41.625 16.312 1 72.69 60 ASP B C 1
ATOM 995 O O . ASP B 1 60 ? 7.719 42.844 16.266 1 72.69 60 ASP B O 1
ATOM 999 N N . GLN B 1 61 ? 7.637 40.969 17.375 1 69.25 61 GLN B N 1
ATOM 1000 C CA . GLN B 1 61 ? 7.238 41.656 18.594 1 69.25 61 GLN B CA 1
ATOM 1001 C C . GLN B 1 61 ? 8.438 42.312 19.281 1 69.25 61 GLN B C 1
ATOM 1003 O O . GLN B 1 61 ? 9.477 41.656 19.469 1 69.25 61 GLN B O 1
ATOM 1008 N N . ARG B 1 62 ? 8.68 43.75 19.031 1 63.22 62 ARG B N 1
ATOM 1009 C CA . ARG B 1 62 ? 9.727 44.594 19.578 1 63.22 62 ARG B CA 1
ATOM 1010 C C . ARG B 1 62 ? 9.844 44.406 21.094 1 63.22 62 ARG B C 1
ATOM 1012 O O . ARG B 1 62 ? 8.836 44.469 21.797 1 63.22 62 ARG B O 1
ATOM 1019 N N . PRO B 1 63 ? 11.023 43.969 21.406 1 61.94 63 PRO B N 1
ATOM 1020 C CA . PRO B 1 63 ? 11.156 43.969 22.859 1 61.94 63 PRO B CA 1
ATOM 1021 C C . PRO B 1 63 ? 10.844 45.312 23.5 1 61.94 63 PRO B C 1
ATOM 1023 O O . PRO B 1 63 ? 11.07 46.375 22.875 1 61.94 63 PRO B O 1
ATOM 1026 N N . PRO B 1 64 ? 9.812 45.312 24.5 1 55.84 64 PRO B N 1
ATOM 1027 C CA . PRO B 1 64 ? 9.477 46.594 25.125 1 55.84 64 PRO B CA 1
ATOM 1028 C C . PRO B 1 64 ? 10.719 47.406 25.484 1 55.84 64 PRO B C 1
ATOM 1030 O O . PRO B 1 64 ? 11.75 46.844 25.844 1 55.84 64 PRO B O 1
ATOM 1033 N N . HIS B 1 65 ? 10.969 48.25 24.484 1 64.62 65 HIS B N 1
ATOM 1034 C CA . HIS B 1 65 ? 12.055 49.125 24.891 1 64.62 65 HIS B CA 1
ATOM 1035 C C . HIS B 1 65 ? 11.844 49.625 26.312 1 64.62 65 HIS B C 1
ATOM 1037 O O . HIS B 1 65 ? 10.789 50.188 26.625 1 64.62 65 HIS B O 1
ATOM 1043 N N . TYR B 1 66 ? 12.492 49.25 27.281 1 43.09 66 TYR B N 1
ATOM 1044 C CA . TYR B 1 66 ? 12.578 49.938 28.562 1 43.09 66 TYR B CA 1
ATOM 1045 C C . TYR B 1 66 ? 13.406 51.188 28.453 1 43.09 66 TYR B C 1
ATOM 1047 O O . TYR B 1 66 ? 14.32 51.281 27.625 1 43.09 66 TYR B O 1
#

Secondary structure (DSSP, 8-state):
-HHHHHHHHHHHHHHH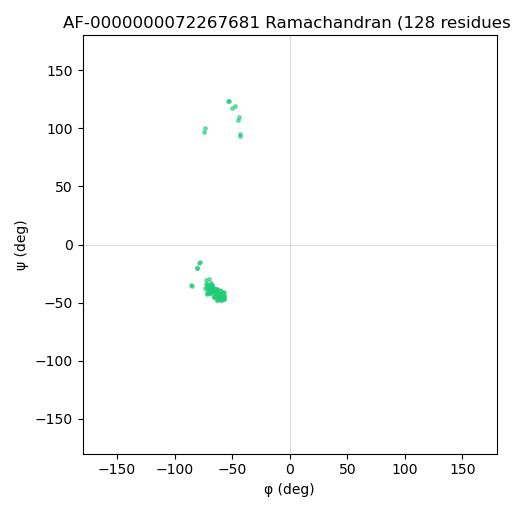HHHHHHHHHHHHHHHHHHHHHHHHHHHHHHHHHHHHHHHHHHHTS-----/-HHHHHHHHHHHHHHHHHHHHHHHHHHHHHHHHHHHHHHHHHHHHHHHHHHHHHHHHHHTS-----

Organism: Cereibacter sphaeroides (strain ATCC 17023 / DSM 158 / JCM 6121 / CCUG 31486 / LMG 2827 / NBRC 12203 / NCIMB 8253 / ATH 2.4.1.) (NCBI:txid272943)